Protein AF-A0A0R2TBE4-F1 (afdb_monomer)

Mean predicted aligned error: 3.5 Å

Sequence (87 aa):
MLTHLWMTGKLERVAGIILGKFTDDSYDSNTFSMEQVMRDRFEPLGIPTLRGAMIGHIEDKTVVPIGIQARLDVDAGTLTLLEAAVN

Foldseek 3Di:
DLVVVLVVVVLLVDQEEEEADDDPQDDDPVDDGPVVVCCVRPVVSVHHYAYHHQDDDDPRHDDDQPDFDWDDDRVVRDIGTPDDSDD

InterPro domains:
  IPR003507 Peptidase family S66 [PTHR30237] (1-82)
  IPR027461 LD-carboxypeptidase A, C-terminal domain superfamily [G3DSA:3.50.30.60] (1-87)
  IPR027461 LD-carboxypeptidase A, C-terminal domain superfamily [SSF141986] (1-79)
  IPR040921 LD-carboxypeptidase, C-terminal [PF17676] (1-72)

Secondary structure (DSSP, 8-state):
-HHHHHHTT-GGGSS-EEEE---S----TTS--HHHHHHHHHGGGTS-EEEEES-SSSSS-----SSS-EEEETTTTEEEESS-S--

pLDDT: mean 93.04, std 3.36, range [78.44, 97.56]

Solvent-accessible surface area (backbone atoms only — not comparable to full-atom values): 5782 Å² total; per-residue (Å²): 108,69,67,59,51,55,74,65,57,57,68,76,72,50,88,54,47,79,38,44,38,85,66,94,66,82,63,55,98,89,50,72,42,64,67,55,56,48,47,75,64,45,58,85,61,76,50,55,65,41,72,61,42,55,35,66,89,57,89,73,58,62,87,77,84,82,93,70,60,62,49,78,38,64,90,80,71,43,78,43,72,75,60,81,89,68,136

Organism: NCBI:txid1655580

Structure (mmCIF, N/CA/C/O backbone):
data_AF-A0A0R2TBE4-F1
#
_entry.id   AF-A0A0R2TBE4-F1
#
loop_
_atom_site.group_PDB
_atom_site.id
_atom_site.type_symbol
_atom_site.label_atom_id
_atom_site.label_alt_id
_atom_site.label_comp_id
_atom_site.label_asym_id
_atom_site.label_entity_id
_atom_site.label_seq_id
_atom_site.pdbx_PDB_ins_code
_atom_site.Cartn_x
_atom_site.Cartn_y
_atom_site.Cartn_z
_atom_site.occupancy
_atom_site.B_iso_or_equiv
_atom_site.auth_seq_id
_atom_site.auth_comp_id
_atom_site.auth_asym_id
_atom_site.auth_atom_id
_atom_site.pdbx_PDB_model_num
ATOM 1 N N . MET A 1 1 ? 16.270 -1.297 1.279 1.00 87.50 1 MET A N 1
ATOM 2 C CA . MET A 1 1 ? 15.279 -1.270 2.379 1.00 87.50 1 MET A CA 1
ATOM 3 C C . MET A 1 1 ? 14.221 -2.365 2.209 1.00 87.50 1 MET A C 1
ATOM 5 O O . MET A 1 1 ? 14.211 -3.275 3.026 1.00 87.50 1 MET A O 1
ATOM 9 N N . LEU A 1 2 ? 13.413 -2.359 1.137 1.00 92.44 2 LEU A N 1
ATOM 10 C CA . LEU A 1 2 ? 12.325 -3.334 0.919 1.00 92.44 2 LEU A CA 1
ATOM 11 C C . LEU A 1 2 ? 12.753 -4.809 1.040 1.00 92.44 2 LEU A C 1
ATOM 13 O O . LEU A 1 2 ? 12.131 -5.563 1.781 1.00 92.44 2 LEU A O 1
ATOM 17 N N . THR A 1 3 ? 13.853 -5.211 0.396 1.00 92.81 3 THR A N 1
ATOM 18 C CA . THR A 1 3 ? 14.377 -6.586 0.506 1.00 92.81 3 THR A CA 1
ATOM 19 C C . THR A 1 3 ? 14.683 -6.981 1.950 1.00 92.81 3 THR A C 1
ATOM 21 O O . THR A 1 3 ? 14.413 -8.107 2.342 1.00 92.81 3 THR A O 1
ATOM 24 N N . HIS A 1 4 ? 15.189 -6.054 2.769 1.00 95.12 4 HIS A N 1
ATOM 25 C CA . HIS A 1 4 ? 15.451 -6.330 4.180 1.00 95.12 4 HIS A CA 1
ATOM 26 C C . HIS A 1 4 ? 14.148 -6.590 4.946 1.00 95.12 4 HIS A C 1
ATOM 28 O O . HIS A 1 4 ? 14.070 -7.588 5.651 1.00 95.12 4 HIS A O 1
ATOM 34 N N . LEU A 1 5 ? 13.112 -5.755 4.765 1.00 94.06 5 LEU A N 1
ATOM 35 C CA . LEU A 1 5 ? 11.789 -6.000 5.363 1.00 94.06 5 LEU A CA 1
ATOM 36 C C . LEU A 1 5 ? 11.224 -7.357 4.952 1.00 94.06 5 LEU A C 1
ATOM 38 O O . LEU A 1 5 ? 10.735 -8.091 5.808 1.00 94.06 5 LEU A O 1
ATOM 42 N N . TRP A 1 6 ? 11.329 -7.689 3.668 1.00 92.88 6 TRP A N 1
ATOM 43 C CA . TRP A 1 6 ? 10.879 -8.969 3.135 1.00 92.88 6 TRP A CA 1
ATOM 44 C C . TRP A 1 6 ? 11.602 -10.138 3.814 1.00 92.88 6 TRP A C 1
ATOM 46 O O . TRP A 1 6 ? 10.960 -11.021 4.371 1.00 92.88 6 TRP A O 1
ATOM 56 N N . MET A 1 7 ? 12.933 -10.070 3.918 1.00 94.69 7 MET A N 1
ATOM 57 C CA . MET A 1 7 ? 13.743 -11.083 4.605 1.00 94.69 7 MET A CA 1
ATOM 58 C C . MET A 1 7 ? 13.456 -11.208 6.109 1.00 94.69 7 MET A C 1
ATOM 60 O O . MET A 1 7 ? 13.827 -12.213 6.708 1.00 94.69 7 MET A O 1
ATOM 64 N N . THR A 1 8 ? 12.808 -10.224 6.744 1.00 95.88 8 THR A N 1
ATOM 65 C CA . THR A 1 8 ? 12.405 -10.356 8.155 1.00 95.88 8 THR A CA 1
ATOM 66 C C . THR A 1 8 ? 11.178 -11.250 8.365 1.00 95.88 8 THR A C 1
ATOM 68 O O . THR A 1 8 ? 10.854 -11.545 9.515 1.00 95.88 8 THR A O 1
ATOM 71 N N . GLY A 1 9 ? 10.445 -11.611 7.302 1.00 93.19 9 GLY A N 1
ATOM 72 C CA . GLY A 1 9 ? 9.171 -12.342 7.386 1.00 93.19 9 GLY A CA 1
ATOM 73 C C . GLY A 1 9 ? 8.032 -11.549 8.047 1.00 93.19 9 GLY A C 1
ATOM 74 O O . GLY A 1 9 ? 6.950 -12.070 8.300 1.00 93.19 9 GLY A O 1
ATOM 75 N N . LYS A 1 10 ? 8.239 -10.264 8.376 1.00 93.62 10 LYS A N 1
ATOM 76 C CA . LYS A 1 10 ? 7.214 -9.447 9.048 1.00 93.62 10 LYS A CA 1
ATOM 77 C C . LYS A 1 10 ? 6.064 -9.057 8.123 1.00 93.62 10 LYS A C 1
ATOM 79 O O . LYS A 1 10 ? 4.954 -8.868 8.607 1.00 93.62 10 LYS A O 1
ATOM 84 N N . LEU A 1 11 ? 6.322 -8.942 6.819 1.00 94.12 11 LEU A N 1
ATOM 85 C CA . LEU A 1 11 ? 5.305 -8.564 5.833 1.00 94.12 11 LEU A CA 1
ATOM 86 C C . LEU A 1 11 ? 4.223 -9.641 5.671 1.00 94.12 11 LEU A C 1
ATOM 88 O O . LEU A 1 11 ? 3.092 -9.309 5.361 1.00 94.12 11 LEU A O 1
ATOM 92 N N . GLU A 1 12 ? 4.525 -10.906 5.959 1.00 92.38 12 GLU A N 1
ATOM 93 C CA . GLU A 1 12 ? 3.560 -12.021 5.912 1.00 92.38 12 GLU A CA 1
ATOM 94 C C . GLU A 1 12 ? 2.516 -11.954 7.040 1.00 92.38 12 GLU A C 1
ATOM 96 O O . GLU A 1 12 ? 1.524 -12.676 7.025 1.00 92.38 12 GLU A O 1
ATOM 101 N N . ARG A 1 13 ? 2.751 -11.112 8.055 1.00 93.75 13 ARG A N 1
ATOM 102 C CA . ARG A 1 13 ? 1.924 -11.028 9.268 1.00 93.75 13 ARG A CA 1
ATOM 103 C C . ARG A 1 13 ? 0.995 -9.818 9.293 1.00 93.75 13 ARG A C 1
ATOM 105 O O . ARG A 1 13 ? 0.259 -9.653 10.263 1.00 93.75 13 ARG A O 1
ATOM 112 N N . VAL A 1 14 ? 1.063 -8.940 8.292 1.00 95.88 14 VAL A N 1
ATOM 113 C CA . VAL A 1 14 ? 0.210 -7.745 8.235 1.00 95.88 14 VAL A CA 1
ATOM 114 C C . VAL A 1 14 ? -1.106 -8.067 7.528 1.00 95.88 14 VAL A C 1
ATOM 116 O O . VAL A 1 14 ? -1.148 -8.903 6.633 1.00 95.88 14 VAL A O 1
ATOM 119 N N . ALA A 1 15 ? -2.188 -7.386 7.915 1.00 96.31 15 ALA A N 1
ATOM 120 C CA . ALA A 1 15 ? -3.510 -7.590 7.314 1.00 96.31 15 ALA A CA 1
ATOM 121 C C . ALA A 1 15 ? -3.644 -6.982 5.903 1.00 96.31 15 ALA A C 1
ATOM 123 O O . ALA A 1 15 ? -4.558 -7.327 5.161 1.00 96.31 15 ALA A O 1
ATOM 124 N N . GLY A 1 16 ? -2.748 -6.065 5.540 1.00 96.38 16 GLY A N 1
ATOM 125 C CA . GLY A 1 16 ? -2.712 -5.421 4.236 1.00 96.38 16 GLY A CA 1
ATOM 126 C C . GLY A 1 16 ? -1.574 -4.410 4.145 1.00 96.38 16 GLY A C 1
ATOM 127 O O . GLY A 1 16 ? -0.978 -4.030 5.158 1.00 96.38 16 GLY A O 1
ATOM 128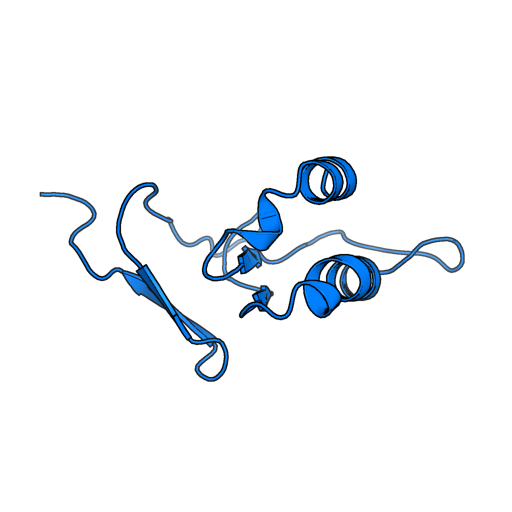 N N . ILE A 1 17 ? -1.260 -3.992 2.923 1.00 96.25 17 ILE A N 1
ATOM 129 C CA . ILE A 1 17 ? -0.166 -3.070 2.616 1.00 96.25 17 ILE A CA 1
ATOM 130 C C . ILE A 1 17 ? -0.702 -1.915 1.780 1.00 96.25 17 ILE A C 1
ATOM 132 O O . ILE A 1 17 ? -1.433 -2.105 0.812 1.00 96.25 17 ILE A O 1
ATOM 136 N N . ILE A 1 18 ? -0.302 -0.700 2.142 1.00 95.62 18 ILE A N 1
ATOM 137 C CA . ILE A 1 18 ? -0.600 0.502 1.368 1.00 95.62 18 ILE A CA 1
ATOM 138 C C . ILE A 1 18 ? 0.715 1.161 1.016 1.00 95.62 18 ILE A C 1
ATOM 140 O O . ILE A 1 18 ? 1.527 1.484 1.884 1.00 95.62 18 ILE A O 1
ATOM 144 N N . LEU A 1 19 ? 0.907 1.356 -0.277 1.00 94.06 19 LEU A N 1
ATOM 145 C CA . LEU A 1 19 ? 2.051 2.028 -0.846 1.00 94.06 19 LEU A CA 1
ATOM 146 C C . LEU A 1 19 ? 1.607 3.416 -1.292 1.00 94.06 19 LEU A C 1
ATOM 148 O O . LEU A 1 19 ? 0.624 3.583 -2.022 1.00 94.06 19 LEU A O 1
ATOM 152 N N . GLY A 1 20 ? 2.360 4.413 -0.845 1.00 93.12 20 GLY A N 1
ATOM 153 C CA . GLY A 1 20 ? 2.224 5.776 -1.324 1.00 93.12 20 GLY A CA 1
ATOM 154 C C . GLY A 1 20 ? 2.515 5.908 -2.818 1.00 93.12 20 GLY A C 1
ATOM 155 O O . GLY A 1 20 ? 2.875 4.946 -3.505 1.00 93.12 20 GLY A O 1
ATOM 156 N N . LYS A 1 21 ? 2.371 7.127 -3.327 1.00 90.44 21 LYS A N 1
ATOM 157 C CA . LYS A 1 21 ? 2.785 7.458 -4.685 1.00 90.44 21 LYS A CA 1
ATOM 158 C C . LYS A 1 21 ? 4.295 7.683 -4.709 1.00 90.44 21 LYS A C 1
ATOM 160 O O . LYS A 1 21 ? 4.828 8.491 -3.949 1.00 90.44 21 LYS A O 1
ATOM 165 N N . PHE A 1 22 ? 4.966 6.954 -5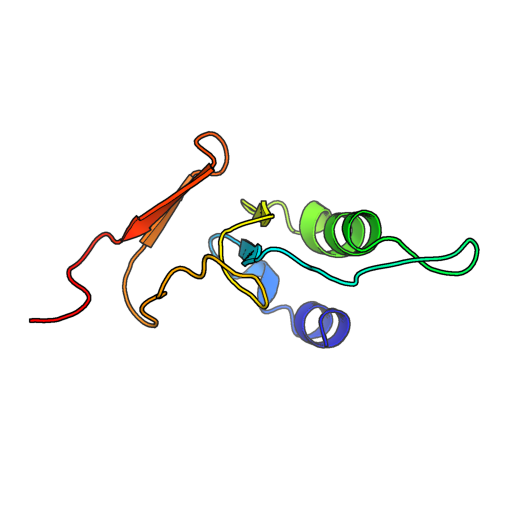.591 1.00 87.88 22 PHE A N 1
ATOM 166 C CA . PHE A 1 22 ? 6.367 7.180 -5.917 1.00 87.88 22 PHE A CA 1
ATOM 167 C C . PHE A 1 22 ? 6.441 8.230 -7.029 1.00 87.88 22 PHE A C 1
ATOM 169 O O . PHE A 1 22 ? 5.631 8.220 -7.956 1.00 87.88 22 PHE A O 1
ATOM 176 N N . THR A 1 23 ? 7.366 9.168 -6.883 1.00 87.06 23 THR A N 1
ATOM 177 C CA . THR A 1 23 ? 7.703 10.197 -7.870 1.00 87.06 23 THR A CA 1
ATOM 178 C C . THR A 1 23 ? 9.200 10.131 -8.125 1.00 87.06 23 THR A C 1
ATOM 180 O O . THR A 1 23 ? 9.933 9.596 -7.291 1.00 87.06 23 THR A O 1
ATOM 183 N N . ASP A 1 24 ? 9.642 10.662 -9.265 1.00 85.25 24 ASP A N 1
ATOM 184 C CA . ASP A 1 24 ? 11.045 10.607 -9.697 1.00 85.25 24 ASP A CA 1
ATOM 185 C C . ASP A 1 24 ? 11.604 9.171 -9.734 1.00 85.25 24 ASP A C 1
ATOM 187 O O . ASP A 1 24 ? 12.773 8.924 -9.446 1.00 85.25 24 ASP A O 1
ATOM 191 N N . ASP A 1 25 ? 10.756 8.203 -10.089 1.00 83.38 25 ASP A N 1
ATOM 192 C CA . ASP A 1 25 ? 11.060 6.771 -10.153 1.00 83.38 25 ASP A CA 1
ATOM 193 C C . ASP A 1 25 ? 11.473 6.324 -11.563 1.00 83.38 25 ASP A C 1
ATOM 195 O O . ASP A 1 25 ? 11.146 5.221 -12.013 1.00 83.38 25 ASP A O 1
ATOM 199 N N . SER A 1 26 ? 12.199 7.196 -12.270 1.00 85.88 2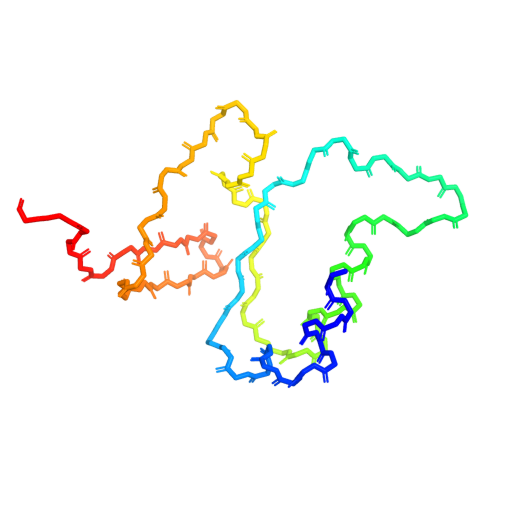6 SER A N 1
ATOM 200 C CA . SER A 1 26 ? 12.716 6.891 -13.598 1.00 85.88 26 SER A CA 1
ATOM 201 C C . SER A 1 26 ? 13.596 5.642 -13.563 1.00 85.88 26 SER A C 1
ATOM 203 O O . SER A 1 26 ? 14.403 5.426 -12.659 1.00 85.88 26 SER A O 1
ATOM 205 N N . TYR A 1 27 ? 13.416 4.805 -14.575 1.00 87.75 27 TYR A N 1
ATOM 206 C CA . TYR A 1 27 ? 14.162 3.573 -14.769 1.00 87.75 27 TYR A CA 1
ATOM 207 C C . TYR A 1 27 ? 14.692 3.540 -16.204 1.00 87.75 27 TYR A C 1
ATOM 209 O O . TYR A 1 27 ? 14.179 4.218 -17.097 1.00 87.75 27 TYR A O 1
ATOM 217 N N . ASP A 1 28 ? 15.745 2.765 -16.413 1.00 89.88 28 ASP A N 1
ATOM 218 C CA . ASP A 1 28 ? 16.380 2.532 -17.705 1.00 89.88 28 ASP A CA 1
ATOM 219 C C . ASP A 1 28 ? 16.289 1.048 -18.097 1.00 89.88 28 ASP A C 1
ATOM 221 O O . ASP A 1 28 ? 15.693 0.230 -17.396 1.00 89.88 28 ASP A O 1
ATOM 225 N N . SER A 1 29 ? 16.887 0.671 -19.229 1.00 86.75 29 SER A N 1
ATOM 226 C CA . SER A 1 29 ? 16.843 -0.713 -19.721 1.00 86.75 29 SER A CA 1
ATOM 227 C C . SER A 1 29 ? 17.554 -1.727 -18.817 1.00 86.75 29 SER A C 1
ATOM 229 O O . SER A 1 29 ? 17.377 -2.928 -19.007 1.00 86.75 29 SER A O 1
ATOM 231 N N . ASN A 1 30 ? 18.379 -1.266 -17.875 1.00 91.56 30 ASN A N 1
ATOM 232 C CA . ASN A 1 30 ? 19.183 -2.106 -16.988 1.00 91.56 30 ASN A CA 1
ATOM 233 C C . ASN A 1 30 ? 18.631 -2.140 -15.556 1.00 91.56 30 ASN A C 1
ATOM 235 O O . ASN A 1 30 ? 19.257 -2.722 -14.667 1.00 91.56 30 ASN A O 1
ATOM 239 N N . THR A 1 31 ? 17.474 -1.523 -15.318 1.00 91.56 31 THR A N 1
ATOM 240 C CA . THR A 1 31 ? 16.842 -1.430 -14.003 1.00 91.56 31 THR A CA 1
ATOM 241 C C . THR A 1 31 ? 15.383 -1.862 -14.069 1.00 91.56 31 THR A C 1
ATOM 243 O O . THR A 1 31 ? 14.746 -1.872 -15.119 1.00 91.56 31 THR A O 1
ATOM 246 N N . PHE A 1 32 ? 14.849 -2.276 -12.921 1.00 92.00 32 PHE A N 1
ATOM 247 C CA . PHE A 1 32 ? 13.438 -2.616 -12.805 1.00 92.00 32 PHE A CA 1
ATOM 248 C C . PHE A 1 32 ? 12.632 -1.358 -12.520 1.00 92.00 32 PHE A C 1
ATOM 250 O O . PHE A 1 32 ? 13.008 -0.550 -11.668 1.00 92.00 32 PHE A O 1
ATOM 257 N N . SER A 1 33 ? 11.483 -1.241 -13.178 1.00 91.69 33 SER A N 1
ATOM 258 C CA . SER A 1 33 ? 10.484 -0.248 -12.797 1.00 91.69 33 SER A CA 1
ATOM 259 C C . SER A 1 33 ? 10.018 -0.483 -11.357 1.00 91.69 33 SER A C 1
ATOM 261 O O . SER A 1 33 ? 9.993 -1.620 -10.868 1.00 91.69 33 SER A O 1
ATOM 263 N N . MET A 1 34 ? 9.580 0.584 -10.685 1.00 90.50 34 MET A N 1
ATOM 264 C CA . MET A 1 34 ? 9.005 0.467 -9.344 1.00 90.50 34 MET A CA 1
ATOM 265 C C . MET A 1 34 ? 7.830 -0.521 -9.330 1.00 90.50 34 MET A C 1
ATOM 267 O O . MET A 1 34 ? 7.698 -1.322 -8.412 1.00 90.50 34 MET A O 1
ATOM 271 N N . GLU A 1 35 ? 7.013 -0.530 -10.383 1.00 89.00 35 GLU A N 1
ATOM 272 C CA . GLU A 1 35 ? 5.897 -1.464 -10.524 1.00 89.00 35 GLU A CA 1
ATOM 273 C C . GLU A 1 35 ? 6.338 -2.932 -10.538 1.00 89.00 35 GLU A C 1
ATOM 275 O O . GLU A 1 35 ? 5.764 -3.738 -9.807 1.00 89.00 35 GLU A O 1
ATOM 280 N N . GLN A 1 36 ? 7.384 -3.273 -11.297 1.00 92.50 36 GLN A N 1
ATOM 281 C CA . GLN A 1 36 ? 7.936 -4.632 -11.315 1.00 92.50 36 GLN A CA 1
ATOM 282 C C . GLN A 1 36 ? 8.449 -5.042 -9.934 1.00 92.50 36 GLN A C 1
ATOM 284 O O . GLN A 1 36 ? 8.070 -6.096 -9.431 1.00 92.50 36 GLN A O 1
ATOM 289 N N . VAL A 1 37 ? 9.242 -4.183 -9.283 1.00 93.12 37 VAL A N 1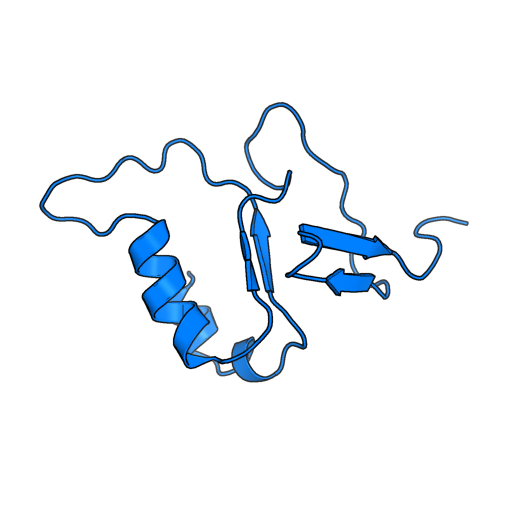
ATOM 290 C CA . VAL A 1 37 ? 9.788 -4.471 -7.946 1.00 93.12 37 VAL A CA 1
ATOM 291 C C . VAL A 1 37 ? 8.670 -4.705 -6.928 1.00 93.12 37 VAL A C 1
ATOM 293 O O . VAL A 1 37 ? 8.769 -5.607 -6.096 1.00 93.12 37 VAL A O 1
ATOM 296 N N . MET A 1 38 ? 7.610 -3.898 -6.979 1.00 92.19 38 MET A N 1
ATOM 297 C CA . MET A 1 38 ? 6.475 -4.022 -6.067 1.00 92.19 38 MET A CA 1
ATOM 298 C C . MET A 1 38 ? 5.695 -5.315 -6.334 1.00 92.19 38 MET A C 1
ATOM 300 O O . MET A 1 38 ? 5.420 -6.047 -5.383 1.00 92.19 38 MET A O 1
ATOM 304 N N . ARG A 1 39 ? 5.405 -5.652 -7.599 1.00 92.06 39 ARG A N 1
ATOM 305 C CA . ARG A 1 39 ? 4.737 -6.922 -7.939 1.00 92.06 39 ARG A CA 1
ATOM 306 C C . ARG A 1 39 ? 5.551 -8.125 -7.464 1.00 92.06 39 ARG A C 1
ATOM 308 O O . ARG A 1 39 ? 5.032 -8.936 -6.702 1.00 92.06 39 ARG A O 1
ATOM 315 N N . ASP A 1 40 ? 6.843 -8.169 -7.784 1.00 93.88 40 ASP A N 1
ATOM 316 C CA . ASP A 1 40 ? 7.739 -9.277 -7.420 1.00 93.88 40 ASP A CA 1
ATOM 317 C C . ASP A 1 40 ? 7.856 -9.503 -5.906 1.00 93.88 40 ASP A C 1
ATOM 319 O O . ASP A 1 40 ? 8.159 -10.611 -5.454 1.00 93.88 40 ASP A O 1
ATOM 323 N N . ARG A 1 41 ? 7.678 -8.451 -5.098 1.00 93.06 41 ARG A N 1
ATOM 324 C CA . ARG A 1 41 ? 7.821 -8.526 -3.636 1.00 93.06 41 ARG A CA 1
ATOM 325 C C . ARG A 1 41 ? 6.502 -8.732 -2.908 1.00 93.06 41 ARG A C 1
ATOM 327 O O . ARG A 1 41 ? 6.518 -9.385 -1.866 1.00 93.06 41 ARG A O 1
ATOM 334 N N . PHE A 1 42 ? 5.402 -8.184 -3.420 1.00 94.00 42 PHE A N 1
ATOM 335 C CA . PHE A 1 42 ? 4.120 -8.165 -2.714 1.00 94.00 42 PHE A CA 1
ATOM 336 C C . PHE A 1 42 ? 3.094 -9.164 -3.257 1.00 94.00 42 PHE A C 1
ATOM 338 O O . PHE A 1 42 ? 2.334 -9.698 -2.453 1.00 94.00 42 PHE A O 1
ATOM 345 N N . GLU A 1 43 ? 3.092 -9.502 -4.554 1.00 93.50 43 GLU A N 1
ATOM 346 C CA . GLU A 1 43 ? 2.166 -10.525 -5.077 1.00 93.50 43 GLU A CA 1
ATOM 347 C C . GLU A 1 43 ? 2.335 -11.893 -4.398 1.00 93.50 43 GLU A C 1
ATOM 349 O O . GLU A 1 43 ? 1.320 -12.479 -4.013 1.00 93.50 43 GLU A O 1
ATOM 354 N N . PRO A 1 44 ? 3.565 -12.394 -4.147 1.00 94.06 44 PRO A N 1
ATOM 355 C CA . PRO A 1 44 ? 3.744 -13.680 -3.474 1.00 94.06 44 PRO A CA 1
ATOM 356 C C . PRO A 1 44 ? 3.227 -13.715 -2.031 1.00 94.06 44 PRO A C 1
ATOM 358 O O . PRO A 1 44 ? 3.047 -14.801 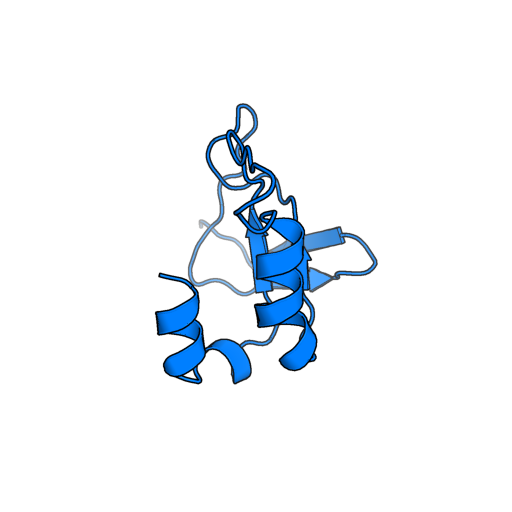-1.486 1.00 94.06 44 PRO A O 1
ATOM 361 N N . LEU A 1 45 ? 3.002 -12.557 -1.397 1.00 94.19 45 LEU A N 1
ATOM 362 C CA . LEU A 1 45 ? 2.475 -12.498 -0.032 1.00 94.19 45 LEU A CA 1
ATOM 363 C C . LEU A 1 45 ? 0.976 -12.821 0.026 1.00 94.19 45 LEU A C 1
ATOM 365 O O . LEU A 1 45 ? 0.486 -13.181 1.092 1.00 94.19 45 LEU A O 1
ATOM 369 N N . GLY A 1 46 ? 0.239 -12.678 -1.084 1.00 93.75 46 GLY A N 1
ATOM 370 C CA . GLY A 1 46 ? -1.195 -12.981 -1.146 1.00 93.75 46 GLY A CA 1
ATOM 371 C C . GLY A 1 46 ? -2.086 -12.104 -0.254 1.00 93.75 46 GLY A C 1
ATOM 372 O O . GLY A 1 46 ? -3.227 -12.473 0.012 1.00 93.75 46 GLY A O 1
ATOM 373 N N . ILE A 1 47 ? -1.579 -10.962 0.219 1.00 95.38 47 ILE A N 1
ATOM 374 C CA . ILE A 1 47 ? -2.301 -10.031 1.098 1.00 95.38 47 ILE A CA 1
ATOM 375 C C . ILE A 1 47 ? -2.818 -8.806 0.330 1.00 95.38 47 ILE A C 1
ATOM 377 O O . ILE A 1 47 ? -2.176 -8.374 -0.636 1.00 95.38 47 ILE A O 1
ATOM 381 N N . PRO A 1 48 ? -3.937 -8.193 0.768 1.00 96.44 48 PRO A N 1
ATOM 382 C CA . PRO A 1 48 ? -4.473 -6.984 0.149 1.00 96.44 48 PRO A CA 1
ATOM 383 C C . PRO A 1 48 ? -3.410 -5.887 0.059 1.00 96.44 48 PRO A C 1
ATOM 385 O O . PRO A 1 48 ? -2.874 -5.444 1.076 1.00 96.44 48 PRO A O 1
ATOM 388 N N . THR A 1 49 ? -3.099 -5.455 -1.162 1.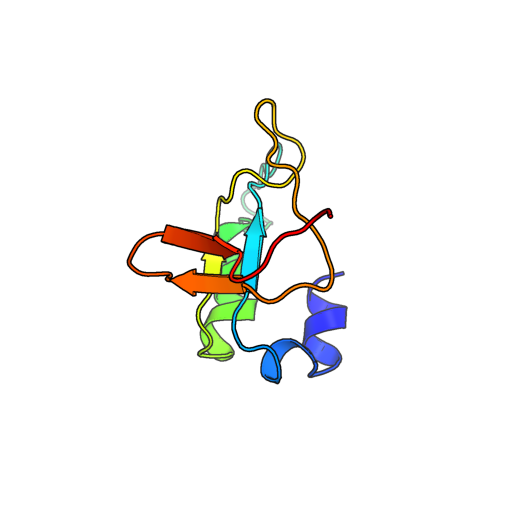00 95.88 49 THR A N 1
ATOM 389 C CA . THR A 1 49 ? -2.072 -4.444 -1.423 1.00 95.88 49 THR A CA 1
ATOM 390 C C . THR A 1 49 ? -2.632 -3.351 -2.326 1.00 95.88 49 THR A C 1
ATOM 392 O O . THR A 1 49 ? -3.064 -3.630 -3.441 1.00 95.88 49 THR A O 1
ATOM 395 N N . LEU A 1 50 ? -2.603 -2.103 -1.856 1.00 95.12 50 LEU A N 1
ATOM 396 C CA . LEU A 1 50 ? -3.001 -0.916 -2.618 1.00 95.12 50 LEU A CA 1
ATOM 397 C C . LEU A 1 50 ? -1.776 -0.040 -2.886 1.00 95.12 50 LEU A C 1
ATOM 399 O O . LEU A 1 50 ? -0.951 0.161 -1.996 1.00 95.12 50 LEU A O 1
ATOM 403 N N . ARG A 1 51 ? -1.666 0.520 -4.093 1.00 93.00 51 ARG A N 1
ATOM 404 C CA . ARG A 1 51 ? -0.596 1.461 -4.459 1.00 93.00 51 ARG A CA 1
ATOM 405 C C . ARG A 1 51 ? -1.144 2.806 -4.911 1.00 93.00 51 ARG A C 1
ATOM 407 O O . ARG A 1 51 ? -2.282 2.892 -5.359 1.00 93.00 51 ARG A O 1
ATOM 414 N N . GLY A 1 52 ? -0.291 3.829 -4.875 1.00 90.94 52 GLY A N 1
ATOM 415 C CA . GLY A 1 52 ? -0.620 5.155 -5.399 1.00 90.94 52 GLY A CA 1
ATOM 416 C C . GLY A 1 52 ? -1.481 5.992 -4.457 1.00 90.94 52 GLY A C 1
ATOM 417 O O . GLY A 1 52 ? -2.086 6.964 -4.901 1.00 90.94 52 GLY A O 1
ATOM 418 N N . ALA A 1 53 ? -1.527 5.640 -3.168 1.00 93.44 53 ALA A N 1
ATOM 419 C CA . ALA A 1 53 ? -2.179 6.473 -2.165 1.00 93.44 53 ALA A CA 1
ATOM 420 C C . ALA A 1 53 ? -1.544 7.875 -2.132 1.00 93.44 53 ALA A C 1
ATOM 422 O O . ALA A 1 53 ? -0.357 8.028 -2.436 1.00 93.44 53 ALA A O 1
ATOM 423 N N . MET A 1 54 ? -2.309 8.887 -1.706 1.00 93.69 54 MET A N 1
ATOM 424 C CA . MET A 1 54 ? -1.837 10.271 -1.532 1.00 93.69 54 MET A CA 1
ATOM 425 C C . MET A 1 54 ? -0.904 10.424 -0.312 1.00 93.69 54 MET A C 1
ATOM 427 O O . MET A 1 54 ? -1.119 11.237 0.582 1.00 93.69 54 MET A O 1
ATOM 431 N N . ILE A 1 55 ? 0.127 9.588 -0.255 1.00 92.81 55 ILE A N 1
ATOM 432 C CA . ILE A 1 55 ? 1.129 9.470 0.799 1.00 92.81 55 ILE A CA 1
ATOM 433 C C . ILE A 1 55 ? 2.486 9.475 0.091 1.00 92.81 55 ILE A C 1
ATOM 435 O O . ILE A 1 55 ? 2.675 8.727 -0.865 1.00 92.81 55 ILE A O 1
ATOM 439 N N . GLY A 1 56 ? 3.434 10.294 0.545 1.00 89.94 56 GLY A N 1
ATOM 440 C CA . GLY A 1 56 ? 4.779 10.365 -0.036 1.00 89.94 56 GLY A CA 1
ATOM 441 C C . GLY A 1 56 ? 5.210 11.782 -0.412 1.00 89.94 56 GLY A C 1
ATOM 442 O O . GLY A 1 56 ? 4.721 12.769 0.138 1.00 89.94 56 GLY A O 1
ATOM 443 N N . HIS A 1 57 ? 6.158 11.888 -1.342 1.00 90.44 57 HIS A N 1
ATOM 444 C CA . HIS A 1 57 ? 6.743 13.159 -1.787 1.00 90.44 57 HIS A CA 1
ATOM 445 C C . HIS A 1 57 ? 5.962 13.765 -2.961 1.00 90.44 57 HIS A C 1
ATOM 447 O O . HIS A 1 57 ? 6.498 13.985 -4.036 1.00 90.44 57 HIS A O 1
ATOM 453 N N . ILE A 1 58 ? 4.678 14.029 -2.738 1.00 90.75 58 ILE A N 1
ATOM 454 C CA . ILE A 1 58 ? 3.752 14.604 -3.727 1.00 90.75 58 ILE A CA 1
ATOM 455 C C . ILE A 1 58 ? 3.221 15.962 -3.262 1.00 90.75 58 ILE A C 1
ATOM 457 O O . ILE A 1 58 ? 3.427 16.321 -2.112 1.00 90.75 58 ILE A O 1
ATOM 461 N N . GLU A 1 59 ? 2.562 16.732 -4.121 1.00 91.25 59 GLU A N 1
ATOM 462 C CA . GLU A 1 59 ? 1.989 18.029 -3.727 1.00 91.25 59 GLU A CA 1
ATOM 463 C C . GLU A 1 59 ? 0.848 17.850 -2.711 1.00 91.25 59 GLU A C 1
ATOM 465 O O . GLU A 1 59 ? 0.945 18.308 -1.571 1.00 91.25 59 GLU A O 1
ATOM 470 N N . ASP A 1 60 ? -0.169 17.069 -3.080 1.00 91.12 60 ASP A N 1
ATOM 471 C CA . ASP A 1 60 ? -1.309 16.753 -2.220 1.00 91.12 60 ASP A CA 1
ATOM 472 C C . ASP A 1 60 ? -1.008 15.556 -1.311 1.00 91.12 60 ASP A C 1
ATOM 474 O O . ASP A 1 60 ? -1.109 14.396 -1.718 1.00 91.12 60 ASP A O 1
ATOM 478 N N . LYS A 1 61 ? -0.632 15.822 -0.056 1.00 93.00 61 LYS A N 1
ATOM 479 C CA . LYS A 1 61 ? -0.310 14.783 0.938 1.00 93.00 61 LYS A CA 1
ATOM 480 C C . LYS A 1 61 ? -1.410 14.661 1.982 1.00 93.00 61 LYS A C 1
ATOM 482 O O . LYS A 1 61 ? -1.732 15.619 2.681 1.00 93.00 61 LYS A O 1
ATOM 487 N N . THR A 1 62 ? -1.923 13.451 2.156 1.00 93.06 62 THR A N 1
ATOM 488 C CA . THR A 1 62 ? -2.809 13.117 3.273 1.00 93.06 62 THR A CA 1
ATOM 489 C C . THR A 1 62 ? -2.005 12.977 4.565 1.00 93.06 62 THR A C 1
ATOM 491 O O . THR A 1 62 ? -0.961 12.322 4.594 1.00 93.06 62 THR A O 1
ATOM 494 N N . VAL A 1 63 ? -2.507 13.563 5.654 1.00 91.88 63 VAL A N 1
ATOM 495 C CA . VAL A 1 63 ? -2.006 13.299 7.008 1.00 91.88 63 VAL A CA 1
ATOM 496 C C . VAL A 1 63 ? -2.543 11.946 7.458 1.00 91.88 63 VAL A C 1
ATOM 498 O O . VAL A 1 63 ? -3.755 11.745 7.499 1.00 91.88 63 VAL A O 1
ATOM 501 N N . VAL A 1 64 ? -1.646 11.018 7.792 1.00 93.31 64 VAL A N 1
ATOM 502 C CA . VAL A 1 64 ? -2.009 9.651 8.183 1.00 93.31 64 VAL A CA 1
ATOM 503 C C . VAL A 1 64 ? -1.703 9.447 9.666 1.00 93.31 64 VAL A C 1
ATOM 505 O O . VAL A 1 64 ? -0.528 9.417 10.040 1.00 93.31 64 VAL A O 1
ATOM 508 N N . PRO A 1 65 ? -2.727 9.304 10.523 1.00 94.62 65 PRO A N 1
ATOM 509 C CA . PRO A 1 65 ? -2.531 8.928 11.916 1.00 94.62 65 PRO A CA 1
ATOM 510 C C . PRO A 1 65 ? -1.922 7.528 12.024 1.00 94.62 65 PRO A C 1
ATOM 512 O O . PRO A 1 65 ? -2.283 6.622 11.272 1.00 94.62 65 PRO A O 1
ATOM 515 N N . ILE A 1 66 ? -1.017 7.339 12.981 1.00 95.38 66 ILE A N 1
ATOM 516 C CA . ILE A 1 66 ? -0.345 6.059 13.226 1.00 95.38 66 ILE A CA 1
ATOM 517 C C . ILE A 1 66 ? -0.794 5.509 14.577 1.00 95.38 66 ILE A C 1
ATOM 519 O O . ILE A 1 66 ? -0.824 6.241 15.562 1.00 95.38 66 ILE A O 1
ATOM 523 N N . GLY A 1 67 ? -1.087 4.208 14.624 1.00 95.06 67 GLY A N 1
ATOM 524 C CA . GLY A 1 67 ? -1.432 3.498 15.861 1.00 95.06 67 GLY A CA 1
ATOM 525 C C . GLY A 1 67 ? -2.928 3.306 16.112 1.00 95.06 67 GLY A C 1
ATOM 526 O O . GLY A 1 67 ? -3.279 2.775 17.159 1.00 95.06 67 GLY A O 1
ATOM 527 N N . ILE A 1 68 ? -3.784 3.688 15.161 1.00 95.44 68 ILE A N 1
ATOM 528 C CA . ILE A 1 68 ? -5.240 3.497 15.222 1.00 95.44 68 ILE A CA 1
ATOM 529 C C . ILE A 1 68 ? -5.720 2.438 14.223 1.00 95.44 68 ILE A C 1
ATOM 531 O O . ILE A 1 68 ? -5.031 2.134 13.243 1.00 95.44 68 ILE A O 1
ATOM 535 N N . GLN A 1 69 ? -6.909 1.886 14.451 1.00 96.75 69 GLN A N 1
ATOM 536 C CA . GLN A 1 69 ? -7.545 0.941 13.547 1.00 96.75 69 GLN A CA 1
ATOM 537 C C . GLN A 1 69 ? -8.011 1.613 12.257 1.00 96.75 69 GLN A C 1
ATOM 539 O O . GLN A 1 69 ? -8.655 2.665 12.246 1.00 96.75 69 GLN A O 1
ATOM 544 N N . ALA A 1 70 ? -7.727 0.937 11.149 1.00 96.69 70 ALA A N 1
ATOM 545 C CA . ALA A 1 70 ? -8.175 1.331 9.831 1.00 96.69 70 ALA A CA 1
ATOM 546 C C . ALA A 1 70 ? -8.584 0.100 9.017 1.00 96.69 70 ALA A C 1
ATOM 548 O O . ALA A 1 70 ? -8.052 -0.996 9.205 1.00 96.69 70 ALA A O 1
ATOM 549 N N . ARG A 1 71 ? -9.519 0.293 8.089 1.00 97.56 71 ARG A N 1
ATOM 550 C CA . ARG A 1 71 ? -9.929 -0.708 7.103 1.00 97.56 71 ARG A CA 1
ATOM 551 C C . ARG A 1 71 ? -9.344 -0.350 5.745 1.00 97.56 71 ARG A C 1
ATOM 553 O O . ARG A 1 71 ? -9.612 0.737 5.240 1.00 97.56 71 ARG A O 1
ATOM 560 N N . LEU A 1 72 ? -8.594 -1.281 5.162 1.00 97.56 72 LEU A N 1
ATOM 561 C CA . LEU A 1 72 ? -8.174 -1.235 3.765 1.00 97.56 72 LEU A CA 1
ATOM 562 C C . LEU A 1 72 ? -9.179 -2.012 2.912 1.00 97.56 72 LEU A C 1
ATOM 564 O O . LEU A 1 72 ? -9.420 -3.190 3.170 1.00 97.56 72 LEU A O 1
ATOM 568 N N . ASP A 1 73 ? -9.722 -1.354 1.896 1.00 97.44 73 ASP A N 1
ATOM 569 C CA . ASP A 1 73 ? -10.524 -1.965 0.839 1.00 97.44 73 ASP A CA 1
ATOM 570 C C . ASP A 1 73 ? -9.823 -1.699 -0.498 1.00 97.44 73 ASP A C 1
ATOM 572 O O . ASP A 1 73 ? -9.767 -0.559 -0.966 1.00 97.44 73 ASP A O 1
ATOM 576 N N . VAL A 1 74 ? -9.215 -2.742 -1.068 1.00 96.69 74 VAL A N 1
ATOM 577 C CA . VAL A 1 74 ? -8.426 -2.635 -2.305 1.00 96.69 74 VAL A CA 1
ATOM 578 C C . VAL A 1 74 ? -9.302 -2.520 -3.548 1.00 96.69 74 VAL A C 1
ATOM 580 O O . VAL A 1 74 ? -8.884 -1.872 -4.503 1.00 96.69 74 VAL A O 1
ATOM 583 N N . ASP A 1 75 ? -10.517 -3.074 -3.512 1.00 96.06 75 ASP A N 1
ATOM 584 C CA . ASP A 1 75 ? -11.467 -3.019 -4.626 1.00 96.06 75 ASP A CA 1
ATOM 585 C C . ASP A 1 75 ? -12.075 -1.616 -4.735 1.00 96.06 75 ASP A C 1
ATOM 587 O O . ASP A 1 75 ? -12.205 -1.065 -5.829 1.00 96.06 75 ASP A O 1
ATOM 591 N N . ALA A 1 76 ? -12.383 -0.997 -3.591 1.00 97.00 76 ALA A N 1
ATOM 592 C CA . ALA A 1 76 ? -12.823 0.394 -3.523 1.00 97.00 76 ALA A CA 1
ATOM 593 C C . ALA A 1 76 ? -11.663 1.406 -3.594 1.00 97.00 76 ALA A C 1
ATOM 595 O O . ALA A 1 76 ? -11.902 2.602 -3.765 1.00 97.00 76 ALA A O 1
ATOM 596 N N . GLY A 1 77 ? -10.414 0.961 -3.422 1.00 95.75 77 GLY A N 1
ATOM 597 C CA . GLY A 1 77 ? -9.238 1.833 -3.368 1.00 95.75 77 GLY A CA 1
ATOM 598 C C . GLY A 1 77 ? -9.219 2.767 -2.152 1.00 95.75 77 GLY A C 1
ATOM 599 O O . GLY A 1 77 ? -8.761 3.905 -2.259 1.00 95.75 77 GLY A O 1
ATOM 600 N N . THR A 1 78 ? -9.729 2.321 -0.999 1.00 95.75 78 THR A N 1
ATOM 601 C CA . THR A 1 78 ? -9.908 3.172 0.190 1.00 95.75 78 THR A CA 1
ATOM 602 C C . THR A 1 78 ? -9.153 2.678 1.421 1.00 95.75 78 THR A C 1
ATOM 604 O O . THR A 1 78 ? -9.004 1.480 1.658 1.00 95.75 78 THR A O 1
ATOM 607 N N . LEU A 1 79 ? -8.726 3.637 2.245 1.00 95.69 79 LE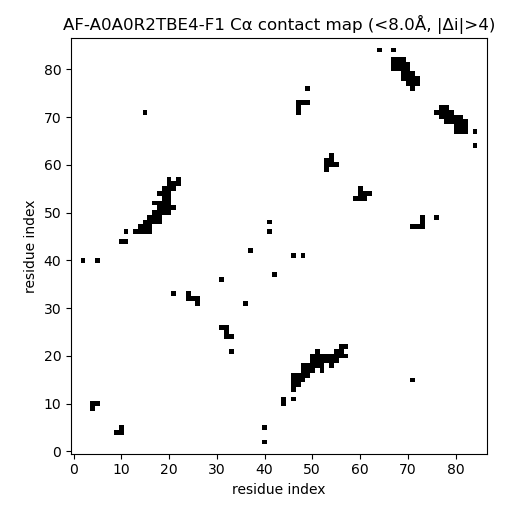U A N 1
ATOM 608 C CA . LEU A 1 79 ? -8.300 3.423 3.624 1.00 95.69 79 LEU A CA 1
ATOM 609 C C . LEU A 1 79 ? -9.208 4.245 4.538 1.00 95.69 79 LEU A C 1
ATOM 611 O O . LEU A 1 79 ? -9.200 5.473 4.478 1.00 95.69 79 LEU A O 1
ATOM 615 N N . THR A 1 80 ? -9.998 3.584 5.376 1.00 96.19 80 THR A N 1
ATOM 616 C CA . THR A 1 80 ? -10.943 4.245 6.287 1.00 96.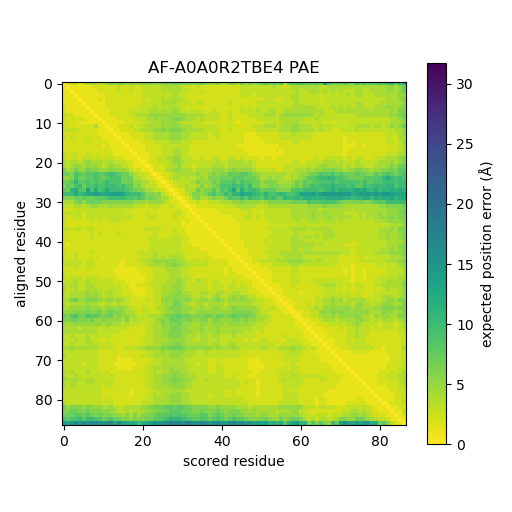19 80 THR A CA 1
ATOM 617 C C . THR A 1 80 ? -10.461 4.123 7.723 1.00 96.19 80 THR A C 1
ATOM 619 O O . THR A 1 80 ? -10.239 3.009 8.189 1.00 96.19 80 THR A O 1
ATOM 622 N N . LEU A 1 81 ? -10.343 5.241 8.441 1.00 96.38 81 LEU A N 1
ATOM 623 C CA . LEU A 1 81 ? -10.113 5.223 9.887 1.00 96.38 81 LEU A CA 1
ATOM 624 C C . LEU A 1 81 ? -11.380 4.734 10.595 1.00 96.38 81 LEU A C 1
ATOM 626 O O . LEU A 1 81 ? -12.476 5.202 10.288 1.00 96.38 81 LEU A O 1
ATOM 630 N N . LEU A 1 82 ? -11.234 3.784 11.514 1.00 97.44 82 LEU A N 1
ATOM 631 C CA . LEU A 1 82 ? -12.360 3.190 12.245 1.00 97.44 82 LEU A CA 1
ATOM 632 C C . LEU A 1 82 ? -12.581 3.835 13.619 1.00 97.44 82 LEU A C 1
ATOM 634 O O . LEU A 1 82 ? -13.546 3.514 14.306 1.00 97.44 82 LEU A O 1
ATOM 638 N N . GLU A 1 83 ? -11.702 4.755 14.004 1.00 95.69 83 GLU A N 1
ATOM 639 C CA . GLU A 1 83 ? -11.743 5.488 15.263 1.00 95.69 83 GLU A CA 1
ATOM 640 C C . GLU A 1 83 ? -11.204 6.916 15.083 1.00 95.69 83 GLU A C 1
ATOM 642 O O . GLU A 1 83 ? -10.550 7.235 14.083 1.00 95.69 83 GLU A O 1
ATOM 647 N N . ALA A 1 84 ? -11.511 7.793 16.042 1.00 94.19 84 ALA A N 1
ATOM 648 C CA . ALA A 1 84 ? -11.029 9.168 16.037 1.00 94.19 84 ALA A CA 1
ATOM 649 C C . ALA A 1 84 ? -9.514 9.213 16.291 1.00 94.19 84 ALA A C 1
ATOM 651 O O . ALA A 1 84 ? -9.003 8.569 17.201 1.00 94.19 84 ALA A O 1
ATOM 652 N N . ALA A 1 85 ? -8.794 10.005 15.496 1.00 93.44 85 ALA A N 1
ATOM 653 C CA . ALA A 1 85 ? -7.344 10.161 15.632 1.00 93.44 85 ALA A CA 1
ATOM 654 C C . ALA A 1 85 ? -6.932 11.178 16.712 1.00 93.44 85 ALA A C 1
ATOM 656 O O . ALA A 1 85 ? -5.777 11.202 17.135 1.00 93.44 85 ALA A O 1
ATOM 657 N N . VAL A 1 86 ? -7.864 12.043 17.114 1.00 90.56 86 VAL A N 1
ATOM 658 C CA . VAL A 1 86 ? -7.702 13.096 18.121 1.00 90.56 86 VAL A CA 1
ATOM 659 C C . VAL A 1 86 ? -8.989 13.194 18.942 1.00 90.56 86 VAL A C 1
ATOM 661 O O . VAL A 1 86 ? -10.062 12.879 18.425 1.00 90.56 86 VAL A O 1
ATOM 664 N N . ASN A 1 87 ? -8.860 13.600 20.206 1.00 78.44 87 ASN A N 1
ATOM 665 C CA . ASN A 1 87 ? -9.982 13.799 21.132 1.00 78.44 87 ASN A CA 1
ATOM 666 C C . ASN A 1 87 ? -10.662 15.155 20.935 1.00 78.44 87 ASN A C 1
ATOM 668 O O . ASN A 1 87 ? -9.932 16.129 20.637 1.00 78.44 87 ASN A O 1
#

Radius of gyration: 14.54 Å; Cα contacts (8 Å, |Δi|>4): 95; chains: 1; bounding box: 32×32×41 Å

Nearest PDB structures (foldseek):
  3sr3-assembly1_A  TM=8.919E-01  e=1.630E-01  Bacillus anthracis str. Ames
  3qi7-assembly2_B  TM=5.164E-01  e=3.226E+00  Clostridioides difficile 630
  5d92-assembly2_C  TM=5.6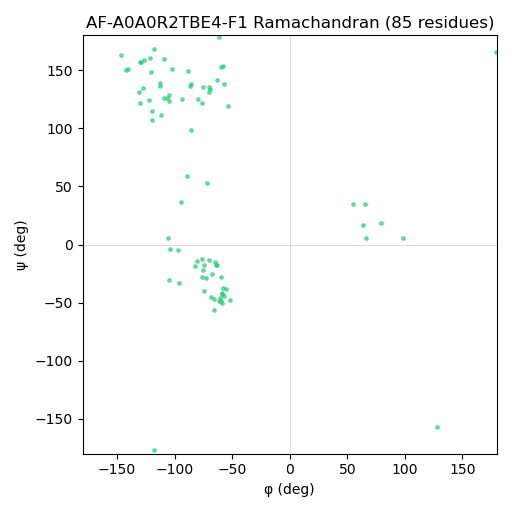47E-01  e=4.847E+00  Archaeoglobus fulgidus DSM 4304
  5d92-assembly2_B  TM=5.653E-01  e=4.529E+00  Archaeoglobus fulgidus DSM 4304
  5d92-assembly1_A  TM=4.322E-01  e=2.632E+00  Archaeoglobus fulgidus DSM 4304

=== Feature glossary ===
Key to the feature types in this record:

— What the protein is —

Primary structure: the covalent order of the twenty standard amino acids along the backbone. Two proteins with the same sequence will (almost always) fold to the same structure; two with 30% identity often share a fold but not the details.

Database cross-references. InterPro integrates a dozen domain/family signature databases into unified entries with residue-range hits. GO terms attach function/process/location labels with evidence codes. CATH codes position the fold in a four-level structural taxonomy. Organism is the NCBI-taxonomy species name.

— Where its atoms are —

The mmCIF block holds the 3D Cartesian coordinates of each backbone atom (N, Cα, C, O) in ångströms. mmCIF is the PDB's canonical archive format — a tagged-loop text representation of the atomic model.

Six rendered views show the 3D structure from the faces of a cube — i.e. along ±x, ±y, ±z. Rendering representation is drawn randomly per protein from cartoon (secondary-structure ribbons), sticks (backbone bonds), or molecular surface; coloring is either N→C rainbow (blue at the N-terminus through red at the C-terminus) or one color per chain.

— Local backbone conformation —

DSSP 8-state secondary structure assigns each residue one of H (α-helix), G (3₁₀-helix), I (π-helix), E (extended β-strand), B (isolated β-bridge), T (hydrogen-bonded turn), S (bend), or '-' (coil). The assignment is computed from backbone hydrogen-bond geometry via the Kabsch–Sander algorithm.

P-SEA three-state annotation labels each residue as helix, strand, or coil based purely on the geometry of the Cα trace. It serves as a fallback when the full backbone (and thus DSSP) is unavailable.

The φ/ψ torsion pair specifies the backbone conformation at each residue. φ rotates about the N–Cα bond, ψ about the Cα–C bond. Steric clashes forbid most of the (φ, ψ) plane — the allowed regions (α-helix basin, β-sheet basin, left-handed helix) are the Ramachandran-allowed regions.

— Global shape and packing —

The geometric summary reports three shape descriptors. Rg (radius of gyration) measures how spread out the Cα atoms are about their centre of mass; compact globular proteins have small Rg, elongated or unfolded ones large. Cα contacts (<8 Å, |i−j|>4) count long-range residue pairs in spatial proximity — high for tightly packed folds, near zero for rods or random coil. The bounding-box extents give the protein's footprint along x, y, z in Å.

Accessible surface area quantifies burial. A residue with SASA near zero is packed into the hydrophobic core; one with SASA >100 Å² sits on the surface. Computed here via the Shrake–Rupley numerical algorithm with a 1.4 Å probe.

Plot images: a contact map (which residues are close in 3D, as an N×N binary image), a Ramachandran scatter (backbone torsion angles, revealing secondary-structure composition at a glance), and — for AlphaFold structures — a PAE heatmap (pairwise prediction confidence).

— Structural neighborhood —

The Foldseek 3Di string encodes local tertiary geometry as a 20-letter alphabet — one character per residue — derived from the relative positions of nearby Cα atoms. Unlike the amino-acid sequence, 3Di is a direct function of the 3D structure, so two proteins with the same fold have similar 3Di strings even at low sequence identity.

Nearest PDB neighbors are the top structural matches found by Foldseek when searching this structure against the entire Protein Data Bank. Each hit reports a TM-score (0 to 1; >0.5 almost always implies the same fold) and an E-value. These are *structural* homologs — they may share no detectable sequence similarity.

— Confidence and disorder —

For AlphaFold models, the B-factor field carries pLDDT — the model's own estimate of local accuracy on a 0–100 scale. Regions with pLDDT<50 should be treated as essentially unmodeled; they often correspond to intrinsically disordered segments.

B-factor (Debye–Waller factor) reflects atomic displacement in the crystal lattice. It is an experimental observable (units Å²), not a prediction; low values mean the atom is pinned down, high values mean it moves or is heterogeneous across the crystal.

Predicted aligned error is AlphaFold's pairwise confidence. Unlike pLDDT (per-residue), PAE is per-residue-pair and captures whether two parts of the structure are correctly placed relative to each other. Units are ångströms of expected positional error.